Protein AF-A0A7V9K9X4-F1 (afdb_monomer_lite)

Secondary structure (DSSP, 8-state):
-HHHHHHHHHHHHHHHHHHHHHHHHHHHHHHHHHHHHHHHHTTSTT--TTHHHHHHHHHHHTTT-S-HHHHHHHHHHHHHHHHHHHHH-SSHHHHHHHHHHHHHHHHTHHHH-HHHHEETTTTEEPHHHH-

Foldseek 3Di:
DVVVVVVVVVVVVVVVVVCVVCVQLVVLLVQLVVLLVVLVCLVPPPPDPQLVVLLVLQCVVVVNPAHSNRSSNVSSVLSNVLSCCSNVVHPPVVSVVSVVVSVCSVCCCVVVPQCVQQHDPRRDGDPSVVD

Structure (mmCIF, N/CA/C/O backbone):
data_AF-A0A7V9K9X4-F1
#
_entry.id   AF-A0A7V9K9X4-F1
#
loop_
_atom_site.group_PDB
_atom_site.id
_atom_site.type_symbol
_atom_site.label_atom_id
_atom_site.label_alt_id
_atom_site.label_comp_id
_atom_site.label_asym_id
_atom_site.label_entity_id
_atom_site.label_seq_id
_atom_site.pdbx_PDB_ins_code
_atom_site.Cartn_x
_atom_site.Cartn_y
_atom_site.Cartn_z
_atom_site.occupancy
_atom_site.B_iso_or_equiv
_atom_site.auth_seq_id
_atom_site.auth_comp_id
_atom_site.auth_asym_id
_atom_site.auth_atom_id
_atom_site.pdbx_PDB_model_num
ATOM 1 N N . MET A 1 1 ? 2.529 -8.843 48.162 1.00 62.47 1 MET A N 1
ATOM 2 C CA . MET A 1 1 ? 2.570 -9.529 46.848 1.00 62.47 1 MET A CA 1
ATOM 3 C C . MET A 1 1 ? 1.181 -9.707 46.221 1.00 62.47 1 MET A C 1
ATOM 5 O O . MET A 1 1 ? 1.021 -9.260 45.098 1.00 62.47 1 MET A O 1
ATOM 9 N N . ARG A 1 2 ? 0.152 -10.233 46.917 1.00 68.75 2 ARG A N 1
ATOM 10 C CA . ARG A 1 2 ? -1.217 -10.424 46.359 1.00 68.75 2 ARG A CA 1
ATOM 11 C C . ARG A 1 2 ? -1.879 -9.172 45.751 1.00 68.75 2 ARG A C 1
ATOM 13 O O . ARG A 1 2 ? -2.377 -9.235 44.637 1.00 68.75 2 ARG A O 1
ATOM 20 N N . GLY A 1 3 ? -1.800 -8.016 46.415 1.00 76.38 3 GLY A N 1
ATOM 21 C CA . GLY A 1 3 ? -2.408 -6.777 45.898 1.00 76.38 3 GLY A CA 1
ATOM 22 C C . GLY A 1 3 ? -1.761 -6.209 44.625 1.00 76.38 3 GLY A C 1
ATOM 23 O O . GLY A 1 3 ? -2.357 -5.356 43.975 1.00 76.38 3 GLY A O 1
ATOM 24 N N . LEU A 1 4 ? -0.554 -6.661 44.261 1.00 78.75 4 LEU A N 1
ATOM 25 C CA . LEU A 1 4 ? 0.107 -6.264 43.013 1.00 78.75 4 LEU A CA 1
ATOM 26 C C . LEU A 1 4 ? -0.436 -7.084 41.831 1.00 78.75 4 LEU A C 1
ATOM 28 O O . LEU A 1 4 ? -0.726 -6.512 40.787 1.00 78.75 4 LEU A O 1
ATOM 32 N N . PHE A 1 5 ? -0.676 -8.383 42.046 1.00 82.12 5 PHE A N 1
ATOM 33 C CA . PHE A 1 5 ? -1.331 -9.270 41.079 1.00 82.12 5 PHE A CA 1
ATOM 34 C C . PHE A 1 5 ? -2.776 -8.841 40.792 1.00 82.12 5 PHE A C 1
ATOM 36 O O . PHE A 1 5 ? -3.136 -8.661 39.640 1.00 82.12 5 PHE A O 1
ATOM 43 N N . GLU A 1 6 ? -3.578 -8.525 41.813 1.00 82.56 6 GLU A N 1
ATOM 44 C CA . GLU A 1 6 ? -4.966 -8.071 41.596 1.00 82.56 6 GLU A CA 1
ATOM 45 C C . GLU A 1 6 ? -5.081 -6.721 40.867 1.00 82.56 6 GLU A C 1
ATOM 47 O O . GLU A 1 6 ? -6.104 -6.419 40.245 1.00 82.56 6 GLU A O 1
ATOM 52 N N . ARG A 1 7 ? -4.071 -5.853 41.006 1.00 79.81 7 ARG A N 1
ATOM 53 C CA . ARG A 1 7 ? -3.988 -4.601 40.241 1.00 79.81 7 ARG A CA 1
ATOM 54 C C . ARG A 1 7 ? -3.593 -4.885 38.797 1.00 79.81 7 ARG A C 1
ATOM 56 O O . ARG A 1 7 ? -4.176 -4.284 37.901 1.00 79.81 7 ARG A O 1
ATOM 63 N N . PHE A 1 8 ? -2.651 -5.802 38.588 1.00 88.50 8 PHE A N 1
ATOM 64 C CA . PHE A 1 8 ? -2.239 -6.248 37.263 1.00 88.50 8 PHE A CA 1
ATOM 65 C C . PHE A 1 8 ? -3.407 -6.884 36.498 1.00 88.50 8 PHE A C 1
ATOM 67 O O . PHE A 1 8 ? -3.722 -6.422 35.408 1.00 88.50 8 PHE A O 1
ATOM 74 N N . ASP A 1 9 ? -4.138 -7.819 37.107 1.00 88.38 9 ASP A N 1
ATOM 75 C CA . ASP A 1 9 ? -5.285 -8.493 36.479 1.00 88.38 9 ASP A CA 1
ATOM 76 C C . ASP A 1 9 ? -6.401 -7.511 36.092 1.00 88.38 9 ASP A C 1
ATOM 78 O O . ASP A 1 9 ? -7.033 -7.630 35.039 1.00 88.38 9 ASP A O 1
ATOM 82 N N . ARG A 1 10 ? -6.639 -6.488 36.925 1.00 86.44 10 ARG A N 1
ATOM 83 C CA . ARG A 1 10 ? -7.606 -5.422 36.619 1.00 86.44 10 ARG A CA 1
ATOM 84 C C . ARG A 1 10 ? -7.172 -4.564 35.436 1.00 86.44 10 ARG A C 1
ATOM 86 O O . ARG A 1 10 ? -8.018 -4.225 34.606 1.00 86.44 10 ARG A O 1
ATOM 93 N N . LEU A 1 11 ? -5.889 -4.211 35.365 1.00 90.00 11 LEU A N 1
ATOM 94 C CA . LEU A 1 11 ? -5.332 -3.460 34.241 1.00 90.00 11 LEU A CA 1
ATOM 95 C C . LEU A 1 11 ? -5.384 -4.284 32.956 1.00 90.00 11 LEU A C 1
ATOM 97 O O . LEU A 1 11 ? -5.855 -3.773 31.945 1.00 90.00 11 LEU A O 1
ATOM 101 N N . ASP A 1 12 ? -4.990 -5.554 33.014 1.00 92.88 12 ASP A N 1
ATOM 102 C CA . ASP A 1 12 ? -5.005 -6.464 31.871 1.00 92.88 12 ASP A CA 1
ATOM 103 C C . ASP A 1 12 ? -6.428 -6.665 31.328 1.00 92.88 12 ASP A C 1
ATOM 105 O O . ASP A 1 12 ? -6.700 -6.438 30.151 1.00 92.88 12 ASP A O 1
ATOM 109 N N . THR A 1 13 ? -7.397 -6.935 32.207 1.00 91.56 13 THR A N 1
ATOM 110 C CA . THR A 1 13 ? -8.810 -7.086 31.812 1.00 91.56 13 THR A CA 1
ATOM 111 C C . THR A 1 13 ? -9.397 -5.789 31.236 1.00 91.56 13 THR A C 1
ATOM 113 O O . THR A 1 13 ? -10.279 -5.820 30.370 1.00 91.56 13 THR A O 1
ATOM 116 N N . GLY A 1 14 ? -8.961 -4.630 31.738 1.00 92.25 14 GLY A N 1
ATOM 117 C CA . GLY A 1 14 ? -9.362 -3.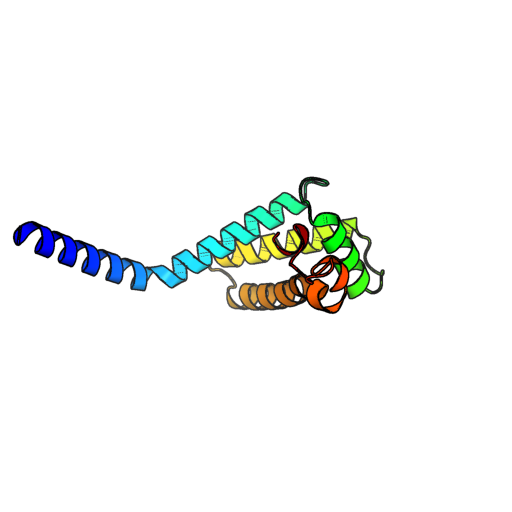323 31.216 1.00 92.25 14 GLY A CA 1
ATOM 118 C C . GLY A 1 14 ? -8.778 -3.056 29.830 1.00 92.25 14 GLY A C 1
ATOM 119 O O . GLY A 1 14 ? -9.512 -2.698 28.907 1.00 92.25 14 GLY A O 1
ATOM 120 N N . LEU A 1 15 ? -7.475 -3.292 29.675 1.00 92.50 15 LEU A N 1
ATOM 121 C CA . LEU A 1 15 ? -6.751 -3.118 28.422 1.00 92.50 15 LEU A CA 1
ATOM 122 C C . LEU A 1 15 ? -7.271 -4.070 27.346 1.00 92.50 15 LEU A C 1
ATOM 124 O O . LEU A 1 15 ? -7.541 -3.630 26.234 1.00 92.50 15 LEU A O 1
ATOM 128 N N . ASN A 1 16 ? -7.485 -5.341 27.681 1.00 93.94 16 ASN A N 1
ATOM 129 C CA . ASN A 1 16 ? -8.022 -6.336 26.760 1.00 93.94 16 ASN A CA 1
ATOM 130 C C . ASN A 1 16 ? -9.405 -5.917 26.237 1.00 93.94 16 ASN A C 1
ATOM 132 O O . ASN A 1 16 ? -9.631 -5.881 25.030 1.00 93.94 16 ASN A O 1
ATOM 136 N N . ARG A 1 17 ? -10.313 -5.472 27.118 1.00 93.44 17 ARG A N 1
ATOM 137 C CA . ARG A 1 17 ? -11.626 -4.955 26.690 1.00 93.44 17 ARG A CA 1
ATOM 138 C C . ARG A 1 17 ? -11.510 -3.755 25.752 1.00 93.44 17 ARG A C 1
ATOM 140 O O . ARG A 1 17 ? -12.234 -3.690 24.760 1.00 93.44 17 ARG A O 1
ATOM 147 N N . TRP A 1 18 ? -10.600 -2.826 26.040 1.00 95.31 18 TRP A N 1
ATOM 148 C CA . TRP A 1 18 ? -10.359 -1.676 25.171 1.00 95.31 18 TRP A CA 1
ATOM 149 C C . TRP A 1 18 ? -9.771 -2.089 23.816 1.00 95.31 18 TRP A C 1
ATOM 151 O O . TRP A 1 18 ? -10.231 -1.605 22.780 1.00 95.31 18 TRP A O 1
ATOM 161 N N . LEU A 1 19 ? -8.804 -3.009 23.810 1.00 93.75 19 LEU A N 1
ATOM 162 C CA . LEU A 1 19 ? -8.181 -3.532 22.597 1.00 93.75 19 LEU A CA 1
ATOM 163 C C . LEU A 1 19 ? -9.198 -4.266 21.733 1.00 93.75 19 LEU A C 1
ATOM 165 O O . LEU A 1 19 ? -9.285 -3.977 20.548 1.00 93.75 19 LEU A O 1
ATOM 169 N N . VAL A 1 20 ? -10.021 -5.146 22.300 1.00 93.44 20 VAL A N 1
ATOM 170 C CA . VAL A 1 20 ? -11.072 -5.843 21.546 1.00 93.44 20 VAL A CA 1
ATOM 171 C C . VAL A 1 20 ? -12.036 -4.838 20.915 1.00 93.44 20 VAL A C 1
ATOM 173 O O . VAL A 1 20 ? -12.309 -4.935 19.719 1.00 93.44 20 VAL A O 1
ATOM 176 N N . ALA A 1 21 ? -12.470 -3.823 21.670 1.00 94.00 21 ALA A N 1
ATOM 177 C CA . ALA A 1 21 ? -13.396 -2.806 21.176 1.00 94.00 21 ALA A CA 1
ATOM 178 C C . ALA A 1 21 ? -12.808 -1.914 20.063 1.00 94.00 21 ALA A C 1
ATOM 180 O O . ALA A 1 21 ? -13.548 -1.473 19.186 1.00 94.00 21 ALA A O 1
ATOM 181 N N . ASN A 1 22 ? -11.494 -1.650 20.076 1.00 96.25 22 ASN A N 1
ATOM 182 C CA . ASN A 1 22 ? -10.848 -0.703 19.155 1.00 96.25 22 ASN A CA 1
ATOM 183 C C . ASN A 1 22 ? -9.930 -1.358 18.109 1.00 96.25 22 ASN A C 1
ATOM 185 O O . ASN A 1 22 ? -9.481 -0.674 17.191 1.00 96.25 22 ASN A O 1
ATOM 189 N N . SER A 1 23 ? -9.664 -2.661 18.205 1.00 95.38 23 SER A N 1
ATOM 190 C CA . SER A 1 23 ? -8.700 -3.404 17.375 1.00 95.38 23 SER A CA 1
ATOM 191 C C . SER A 1 23 ? -8.921 -3.192 15.881 1.00 95.38 23 SER A C 1
ATOM 193 O O . SER A 1 23 ? -7.990 -2.843 15.162 1.00 95.38 23 SER A O 1
ATOM 195 N N . ILE A 1 24 ? -10.166 -3.326 15.422 1.00 95.00 24 ILE A N 1
ATOM 196 C CA . ILE A 1 24 ? -10.535 -3.154 14.013 1.00 95.00 24 ILE A CA 1
ATOM 197 C C . ILE A 1 24 ? -10.257 -1.719 13.552 1.00 95.00 24 ILE A C 1
ATOM 199 O O . ILE A 1 24 ? -9.713 -1.508 12.469 1.00 95.00 24 ILE A O 1
ATOM 203 N N . ALA A 1 25 ? -10.610 -0.719 14.365 1.00 95.44 25 ALA A N 1
ATOM 204 C CA . ALA A 1 25 ? -10.384 0.682 14.027 1.00 95.44 25 ALA A CA 1
ATOM 205 C C . ALA A 1 25 ? -8.888 1.021 13.996 1.00 95.44 25 ALA A C 1
ATOM 207 O O . ALA A 1 25 ? -8.436 1.661 13.048 1.00 95.44 25 ALA A O 1
ATOM 208 N N . LEU A 1 26 ? -8.123 0.550 14.983 1.00 96.12 26 LEU A N 1
ATOM 209 C CA . LEU A 1 26 ? -6.678 0.751 15.066 1.00 96.12 26 LEU A CA 1
ATOM 210 C C . LEU A 1 26 ? -5.951 0.079 13.904 1.00 96.12 26 LEU A C 1
ATOM 212 O O . LEU A 1 26 ? -5.132 0.725 13.259 1.00 96.12 26 LEU A O 1
ATOM 216 N N . LEU A 1 27 ? -6.281 -1.179 13.597 1.00 96.31 27 LEU A N 1
ATOM 217 C CA . LEU A 1 27 ? -5.670 -1.916 12.492 1.00 96.31 27 LEU A CA 1
ATOM 218 C C . LEU A 1 27 ? -5.971 -1.244 11.152 1.00 96.31 27 LEU A C 1
ATOM 220 O O . LEU A 1 27 ? -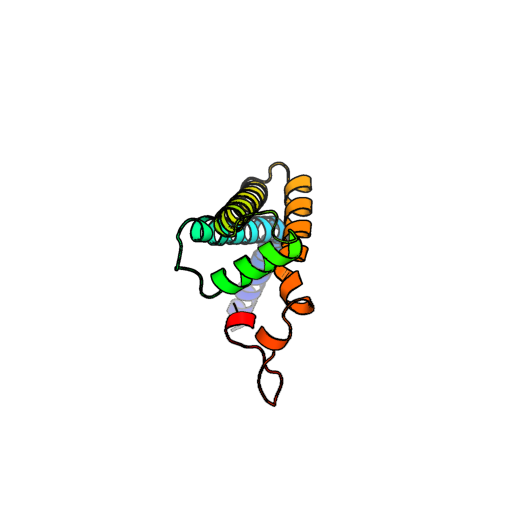5.072 -1.047 10.341 1.00 96.31 27 LEU A O 1
ATOM 224 N N . ARG A 1 28 ? -7.224 -0.828 10.943 1.00 97.31 28 ARG A N 1
ATOM 225 C CA . ARG A 1 28 ? -7.636 -0.095 9.745 1.00 97.31 28 ARG A CA 1
ATOM 226 C C . ARG A 1 28 ? -6.864 1.216 9.593 1.00 97.31 28 ARG A C 1
ATOM 228 O O . ARG A 1 28 ? -6.343 1.483 8.516 1.00 97.31 28 ARG A O 1
ATOM 235 N N . ILE A 1 29 ? -6.791 2.031 10.646 1.00 98.00 29 ILE A N 1
ATOM 236 C CA . ILE A 1 29 ? -6.081 3.317 10.602 1.00 98.00 29 ILE A CA 1
ATOM 237 C C . ILE A 1 29 ? -4.581 3.087 10.406 1.00 98.00 29 ILE A C 1
ATOM 239 O O . ILE A 1 29 ? -3.985 3.750 9.566 1.00 98.00 29 ILE A O 1
ATOM 243 N N . SER A 1 30 ? -3.983 2.130 11.119 1.00 97.81 30 SER A N 1
ATOM 244 C CA . SER A 1 30 ? -2.569 1.764 10.981 1.00 97.81 30 SER A CA 1
ATOM 245 C C . SER A 1 30 ? -2.240 1.361 9.545 1.00 97.81 30 SER A C 1
ATOM 247 O O . SER A 1 30 ? -1.337 1.938 8.944 1.00 97.81 30 SER A O 1
ATOM 249 N N . LEU A 1 31 ? -3.027 0.457 8.959 1.00 97.06 31 LEU A N 1
ATOM 250 C CA . LEU A 1 31 ? -2.858 0.042 7.572 1.00 97.06 31 LEU A CA 1
ATOM 251 C C . LEU A 1 31 ? -3.047 1.223 6.611 1.00 97.06 31 LEU A C 1
ATOM 253 O O . LEU A 1 31 ? -2.253 1.406 5.694 1.00 97.06 31 LEU A O 1
ATOM 257 N N . GLY A 1 32 ? -4.051 2.069 6.851 1.00 98.06 32 GLY A N 1
ATOM 258 C CA . GLY A 1 32 ? -4.269 3.275 6.060 1.00 98.06 32 GLY A CA 1
ATOM 259 C C . GLY A 1 32 ? -3.077 4.236 6.092 1.00 98.06 32 GLY A C 1
ATOM 260 O O . GLY A 1 32 ? -2.657 4.719 5.046 1.00 98.06 32 GLY A O 1
ATOM 261 N N . LEU A 1 33 ? -2.486 4.468 7.267 1.00 98.31 33 LEU A N 1
ATOM 262 C CA . LEU A 1 33 ? -1.289 5.299 7.425 1.00 98.31 33 LEU A CA 1
ATOM 263 C C . LEU A 1 33 ? -0.073 4.702 6.710 1.00 98.31 33 LEU A C 1
ATOM 265 O O . LEU A 1 33 ? 0.675 5.446 6.081 1.00 98.31 33 LEU A O 1
ATOM 269 N N . VAL A 1 34 ? 0.100 3.378 6.758 1.00 96.56 34 VAL A N 1
ATOM 270 C CA . VAL A 1 34 ? 1.153 2.668 6.013 1.00 96.56 34 VAL A CA 1
ATOM 271 C C . VAL A 1 34 ? 0.999 2.921 4.512 1.00 96.56 34 VAL A C 1
ATOM 273 O O . VAL A 1 34 ? 1.942 3.380 3.872 1.00 96.56 34 VAL A O 1
ATOM 276 N N . PHE A 1 35 ? -0.200 2.721 3.959 1.00 96.62 35 PHE A N 1
ATOM 277 C CA . PHE A 1 35 ? -0.484 3.013 2.550 1.00 96.62 35 PHE A CA 1
ATOM 278 C C . PHE A 1 35 ? -0.238 4.484 2.187 1.00 96.62 35 PHE A C 1
ATOM 280 O O . PHE A 1 35 ? 0.342 4.762 1.140 1.00 96.62 35 PHE A O 1
ATOM 287 N N . LEU A 1 36 ? -0.619 5.429 3.056 1.00 97.50 36 LEU A N 1
ATOM 288 C CA . LEU A 1 36 ? -0.355 6.851 2.825 1.00 97.50 36 LEU A CA 1
ATOM 289 C C . LEU A 1 36 ? 1.144 7.162 2.792 1.00 97.50 36 LEU A C 1
ATOM 291 O O . LEU A 1 36 ? 1.596 7.879 1.903 1.00 97.50 36 LEU A O 1
ATOM 295 N N . ALA A 1 37 ? 1.909 6.626 3.742 1.00 95.31 37 ALA A N 1
ATOM 296 C CA . ALA A 1 37 ? 3.344 6.859 3.828 1.00 95.31 37 ALA A CA 1
ATOM 297 C C . ALA A 1 37 ? 4.076 6.281 2.607 1.00 95.31 37 ALA A C 1
ATOM 299 O O . ALA A 1 37 ? 4.814 7.003 1.938 1.00 95.31 37 ALA A O 1
ATOM 300 N N . PHE A 1 38 ? 3.827 5.013 2.266 1.00 92.12 38 PHE A N 1
ATOM 301 C CA . PHE A 1 38 ? 4.460 4.373 1.109 1.00 92.12 38 PHE A CA 1
ATOM 302 C C . PHE A 1 38 ? 3.999 4.966 -0.227 1.00 92.12 38 PHE A C 1
ATOM 304 O O . PHE A 1 38 ? 4.824 5.118 -1.127 1.00 92.12 38 PHE A O 1
ATOM 311 N N . GLY A 1 39 ? 2.729 5.361 -0.340 1.00 93.31 39 GLY A N 1
ATOM 312 C CA . GLY A 1 39 ? 2.211 6.053 -1.519 1.00 93.31 39 GLY A CA 1
ATOM 313 C C . GLY A 1 39 ? 2.851 7.424 -1.702 1.00 93.31 39 GLY A C 1
ATOM 314 O O . GLY A 1 39 ? 3.290 7.761 -2.798 1.00 93.31 39 GLY A O 1
ATOM 315 N N . ALA A 1 40 ? 2.984 8.198 -0.620 1.00 93.50 40 ALA A N 1
ATOM 316 C CA . ALA A 1 40 ? 3.620 9.512 -0.661 1.00 93.50 40 ALA A CA 1
ATOM 317 C C . ALA A 1 40 ? 5.103 9.423 -1.053 1.00 93.50 40 ALA A C 1
ATOM 319 O O . ALA A 1 40 ? 5.578 10.234 -1.846 1.00 93.50 40 ALA A O 1
ATOM 320 N N . LEU A 1 41 ? 5.826 8.417 -0.547 1.00 90.69 41 LEU A N 1
ATOM 321 C CA . LEU A 1 41 ? 7.239 8.207 -0.870 1.00 90.69 41 LEU A CA 1
ATOM 322 C C . LEU A 1 41 ? 7.479 7.934 -2.361 1.00 90.69 41 LEU A C 1
ATOM 324 O O . LEU A 1 41 ? 8.510 8.341 -2.886 1.00 90.69 41 LEU A O 1
ATOM 328 N N . LYS A 1 42 ? 6.526 7.312 -3.066 1.00 88.75 42 LYS A N 1
ATOM 329 C CA . LYS A 1 42 ? 6.659 6.996 -4.499 1.00 88.75 42 LYS A CA 1
ATOM 330 C C . LYS A 1 42 ? 6.639 8.220 -5.422 1.00 88.75 42 LYS A C 1
ATOM 332 O O . LYS A 1 42 ? 7.015 8.095 -6.583 1.00 88.75 42 LYS A O 1
ATOM 337 N N . PHE A 1 43 ? 6.242 9.397 -4.934 1.00 87.31 43 PHE A N 1
ATOM 338 C CA . PHE A 1 43 ? 6.369 10.641 -5.705 1.00 87.31 43 PHE A CA 1
ATOM 339 C C . PHE A 1 43 ? 7.807 11.179 -5.748 1.00 87.31 43 PHE A C 1
ATOM 341 O O . PHE A 1 43 ? 8.095 12.074 -6.543 1.00 87.31 43 PHE A O 1
ATOM 348 N N . PHE A 1 44 ? 8.707 10.646 -4.918 1.00 88.06 44 PHE A N 1
ATOM 349 C CA . PHE A 1 44 ? 10.097 11.075 -4.827 1.00 88.06 44 PHE A CA 1
ATOM 350 C C . PHE A 1 44 ? 11.020 10.000 -5.430 1.00 88.06 44 PHE A C 1
ATOM 352 O O . PHE A 1 44 ? 11.242 8.962 -4.799 1.00 88.06 44 PHE A O 1
ATOM 359 N N . PRO A 1 45 ? 11.562 10.221 -6.641 1.00 80.50 45 PRO A N 1
ATOM 360 C CA . PRO A 1 45 ? 12.381 9.224 -7.326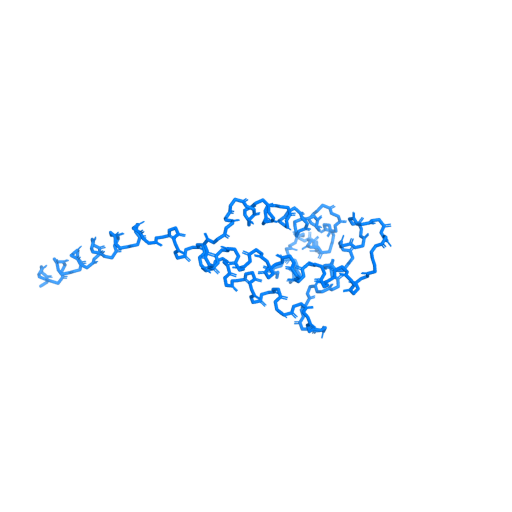 1.00 80.50 45 PRO A CA 1
ATOM 361 C C . PRO A 1 45 ? 13.691 8.953 -6.574 1.00 80.50 45 PRO A C 1
ATOM 363 O O . PRO A 1 45 ? 14.316 9.874 -6.045 1.00 80.50 45 PRO A O 1
ATOM 366 N N . GLY A 1 46 ? 14.125 7.692 -6.550 1.00 78.69 46 GLY A N 1
ATOM 367 C CA . GLY A 1 46 ? 15.404 7.269 -5.972 1.00 78.69 46 GLY A CA 1
ATOM 368 C C . GLY A 1 46 ? 15.405 7.045 -4.457 1.00 78.69 46 GLY A C 1
ATOM 369 O O . GLY A 1 46 ? 16.447 6.695 -3.906 1.00 78.69 46 GLY A O 1
ATOM 370 N N . LEU A 1 47 ? 14.268 7.213 -3.768 1.00 80.25 47 LEU A N 1
ATOM 371 C CA . LEU A 1 47 ? 14.166 6.943 -2.326 1.00 80.25 47 LEU A CA 1
ATOM 372 C C . LEU A 1 47 ? 13.888 5.473 -1.995 1.00 80.25 47 LEU A C 1
ATOM 374 O O . LEU A 1 47 ? 14.164 5.038 -0.878 1.00 80.25 47 LEU A O 1
ATOM 378 N N . SER A 1 48 ? 13.316 4.709 -2.929 1.00 77.38 48 SER A N 1
ATOM 379 C CA . SER A 1 48 ? 12.898 3.333 -2.669 1.00 77.38 48 SER A CA 1
ATOM 380 C C . SER A 1 48 ? 13.894 2.324 -3.250 1.00 77.38 48 SER A C 1
ATOM 382 O O . SER A 1 48 ? 14.068 2.282 -4.469 1.00 77.38 48 SER A O 1
ATOM 384 N N . PRO A 1 49 ? 14.487 1.436 -2.425 1.00 79.75 49 PRO A N 1
ATOM 385 C CA . PRO A 1 49 ? 15.369 0.370 -2.909 1.00 79.75 49 PRO A CA 1
ATOM 386 C C . PRO A 1 49 ? 14.704 -0.561 -3.933 1.00 79.75 49 PRO A C 1
ATOM 388 O O . PRO A 1 49 ? 15.390 -1.179 -4.745 1.00 79.75 49 PRO A O 1
ATOM 391 N N . ILE A 1 50 ? 13.369 -0.657 -3.903 1.00 83.38 50 ILE A N 1
ATOM 392 C CA . ILE A 1 50 ? 12.591 -1.580 -4.733 1.00 83.38 50 ILE A CA 1
ATOM 393 C C . ILE A 1 50 ? 11.960 -0.928 -5.968 1.00 83.38 50 ILE A C 1
ATOM 395 O O . ILE A 1 50 ? 11.289 -1.603 -6.749 1.00 83.38 50 ILE A O 1
ATOM 399 N N . GLU A 1 51 ? 12.205 0.366 -6.195 1.00 86.38 51 GLU A N 1
ATOM 400 C CA . GLU A 1 51 ? 11.638 1.129 -7.316 1.00 86.38 51 GLU A CA 1
ATOM 401 C C . GLU A 1 51 ? 11.906 0.462 -8.674 1.00 86.38 51 GLU A C 1
ATOM 403 O O . GLU A 1 51 ? 11.012 0.369 -9.521 1.00 86.38 51 GLU A O 1
ATOM 408 N N . GLY A 1 52 ? 13.116 -0.076 -8.862 1.00 87.56 52 GLY A N 1
ATOM 409 C CA . GLY A 1 52 ? 13.492 -0.796 -10.079 1.00 87.56 52 GLY A CA 1
ATOM 410 C C . GLY A 1 52 ? 12.654 -2.057 -10.310 1.00 87.56 52 GLY A C 1
ATOM 411 O O . GLY A 1 52 ? 12.170 -2.282 -11.421 1.00 87.56 52 GLY A O 1
ATOM 412 N N . LEU A 1 53 ? 12.422 -2.856 -9.262 1.00 88.81 53 LEU A N 1
ATOM 413 C CA . LEU A 1 53 ? 11.591 -4.058 -9.357 1.00 88.81 53 LEU A CA 1
ATOM 414 C C . LEU A 1 53 ? 10.120 -3.693 -9.589 1.00 88.81 53 LEU A C 1
ATOM 416 O O . LEU A 1 53 ? 9.478 -4.274 -10.465 1.00 88.81 53 LEU A O 1
ATOM 420 N N . ALA A 1 54 ? 9.598 -2.700 -8.863 1.00 87.94 54 ALA A N 1
ATOM 421 C CA . ALA A 1 54 ? 8.226 -2.217 -9.021 1.00 87.94 54 ALA A CA 1
ATOM 422 C C . ALA A 1 54 ? 7.964 -1.712 -10.448 1.00 87.94 54 ALA A C 1
ATOM 424 O O . ALA A 1 54 ? 6.940 -2.032 -11.057 1.00 87.94 54 ALA A O 1
ATOM 425 N N . THR A 1 55 ? 8.929 -0.992 -11.018 1.00 89.94 55 THR A N 1
ATOM 426 C CA . THR A 1 55 ? 8.881 -0.514 -12.400 1.00 89.94 55 THR A CA 1
ATOM 427 C C . THR A 1 55 ? 8.799 -1.671 -13.391 1.00 89.94 55 THR A C 1
ATOM 429 O O . THR A 1 55 ? 7.868 -1.723 -14.192 1.00 89.94 55 THR A O 1
ATOM 432 N N . ARG A 1 56 ? 9.730 -2.635 -13.329 1.00 90.44 56 ARG A N 1
ATOM 433 C CA . ARG A 1 56 ? 9.734 -3.788 -14.251 1.00 90.44 56 ARG A CA 1
ATOM 434 C C . ARG A 1 56 ? 8.469 -4.628 -14.131 1.00 90.44 56 ARG A C 1
ATOM 436 O O . ARG A 1 56 ? 7.942 -5.085 -15.140 1.00 90.44 56 ARG A O 1
ATOM 443 N N . THR A 1 57 ? 7.961 -4.779 -12.915 1.00 90.50 57 THR A N 1
ATOM 444 C CA . THR A 1 57 ? 6.704 -5.478 -12.634 1.00 90.50 57 THR A CA 1
ATOM 445 C C . THR A 1 57 ? 5.523 -4.774 -13.278 1.00 90.50 57 THR A C 1
ATOM 447 O O . THR A 1 57 ? 4.737 -5.406 -13.978 1.00 90.50 57 THR A O 1
ATOM 450 N N . THR A 1 58 ? 5.433 -3.456 -13.120 1.00 90.38 58 THR A N 1
ATOM 451 C CA . THR A 1 58 ? 4.364 -2.661 -13.733 1.00 90.38 58 THR A CA 1
ATOM 452 C C . THR A 1 58 ? 4.431 -2.734 -15.254 1.00 90.38 58 THR A C 1
ATOM 454 O O . THR A 1 58 ? 3.415 -2.966 -15.906 1.00 90.38 58 THR A O 1
ATOM 457 N N . THR A 1 59 ? 5.626 -2.621 -15.835 1.00 91.25 59 THR A N 1
ATOM 458 C CA . THR A 1 59 ? 5.840 -2.794 -17.277 1.00 91.25 59 THR A CA 1
ATOM 459 C C . THR A 1 59 ? 5.412 -4.187 -17.741 1.00 91.25 59 THR A C 1
ATOM 461 O O . THR A 1 59 ? 4.705 -4.299 -18.737 1.00 91.25 59 THR A O 1
ATOM 464 N N . ALA A 1 60 ? 5.776 -5.248 -17.016 1.00 90.19 60 ALA A N 1
ATOM 465 C CA . ALA A 1 60 ? 5.402 -6.618 -17.364 1.00 90.19 60 ALA A CA 1
ATOM 466 C C . ALA A 1 60 ? 3.880 -6.835 -17.310 1.00 90.19 60 ALA A C 1
ATOM 468 O O . ALA A 1 60 ? 3.300 -7.350 -18.262 1.00 90.19 60 ALA A O 1
ATOM 469 N N . LEU A 1 61 ? 3.221 -6.381 -16.238 1.00 90.31 61 LEU A N 1
ATOM 470 C CA . LEU A 1 61 ? 1.768 -6.501 -16.067 1.00 90.31 61 LEU A CA 1
ATOM 471 C C . LEU A 1 61 ? 0.970 -5.675 -17.082 1.00 90.31 61 LEU A C 1
ATOM 473 O O . LEU A 1 61 ? -0.152 -6.035 -17.429 1.00 90.31 61 LEU A O 1
ATOM 477 N N . THR A 1 62 ? 1.536 -4.565 -17.553 1.00 89.31 62 THR A N 1
ATOM 478 C CA . THR A 1 62 ? 0.903 -3.677 -18.540 1.00 89.31 62 THR A CA 1
ATOM 479 C C . THR A 1 62 ? 1.329 -3.989 -19.973 1.00 89.31 62 THR A C 1
ATOM 481 O O . THR A 1 62 ? 0.983 -3.237 -20.881 1.00 89.31 62 THR A O 1
ATOM 484 N N . PHE A 1 63 ? 2.086 -5.071 -20.192 1.00 88.69 63 PHE A N 1
ATOM 485 C CA . PHE A 1 63 ? 2.663 -5.439 -21.491 1.00 88.69 63 PHE A CA 1
ATOM 486 C C . PHE A 1 63 ? 3.459 -4.299 -22.155 1.00 88.69 63 PHE A C 1
ATOM 488 O O . PHE A 1 63 ? 3.497 -4.174 -23.376 1.00 88.69 63 PHE A O 1
ATOM 495 N N . GLY A 1 64 ? 4.079 -3.439 -21.344 1.00 87.88 64 GLY A N 1
ATOM 496 C CA . GLY A 1 64 ? 4.854 -2.284 -21.796 1.00 87.88 64 GLY A CA 1
ATOM 497 C C . GLY A 1 64 ? 4.028 -1.102 -22.307 1.00 87.88 64 GLY A C 1
ATOM 498 O O . GLY A 1 64 ? 4.609 -0.151 -22.822 1.00 87.88 64 GLY A O 1
ATOM 499 N N . LEU A 1 65 ? 2.699 -1.127 -22.164 1.00 89.69 65 LEU A N 1
ATOM 500 C CA . LEU A 1 65 ? 1.824 -0.044 -22.629 1.00 89.69 65 LEU A CA 1
ATOM 501 C C . LEU A 1 65 ? 1.940 1.222 -21.774 1.00 89.69 65 LEU A C 1
ATOM 503 O O . LEU A 1 65 ? 1.721 2.325 -22.272 1.00 89.69 65 LEU A O 1
ATOM 507 N N . ILE A 1 66 ? 2.258 1.070 -20.486 1.00 90.06 66 ILE A N 1
ATOM 508 C CA . ILE A 1 66 ? 2.369 2.189 -19.550 1.00 90.06 66 ILE A CA 1
ATOM 509 C C . ILE A 1 66 ? 3.850 2.521 -19.329 1.00 90.06 66 ILE A C 1
ATOM 511 O O . ILE A 1 66 ? 4.615 1.640 -18.929 1.00 90.06 66 ILE A O 1
ATOM 515 N N . PRO A 1 67 ? 4.269 3.786 -19.530 1.00 89.94 67 PRO A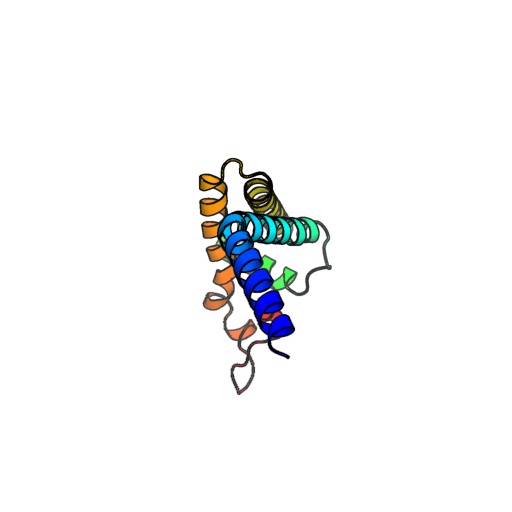 N 1
ATOM 516 C CA . PRO A 1 67 ? 5.624 4.212 -19.208 1.00 89.94 67 PRO A CA 1
ATOM 517 C C . PRO A 1 67 ? 5.957 3.996 -17.720 1.00 89.94 67 PRO A C 1
ATOM 519 O O . PRO A 1 67 ? 5.117 4.293 -16.868 1.00 89.94 67 PRO A O 1
ATOM 522 N N . PRO A 1 68 ? 7.192 3.583 -17.383 1.00 85.50 68 PRO A N 1
ATOM 523 C CA . PRO A 1 68 ? 7.681 3.412 -16.013 1.00 85.50 68 PRO A CA 1
ATOM 524 C C . PRO A 1 68 ? 7.262 4.490 -15.006 1.00 85.50 68 PRO A C 1
ATOM 526 O O . PRO A 1 68 ? 6.678 4.191 -13.966 1.00 85.50 68 PRO A O 1
ATOM 529 N N . SER A 1 69 ? 7.513 5.757 -15.340 1.00 86.12 69 SER A N 1
ATOM 530 C CA . SER A 1 69 ? 7.218 6.902 -14.476 1.00 86.12 69 SER A CA 1
ATOM 531 C C . SER A 1 69 ? 5.719 7.080 -14.243 1.00 86.12 69 SER A C 1
ATOM 533 O O . SER A 1 69 ? 5.294 7.341 -13.120 1.00 86.12 69 SER A O 1
ATOM 535 N N . ALA A 1 70 ? 4.904 6.882 -15.281 1.00 89.25 70 ALA A N 1
ATOM 536 C CA . ALA A 1 70 ? 3.452 6.916 -15.162 1.00 89.25 70 ALA A CA 1
ATOM 537 C C . ALA A 1 70 ? 2.940 5.750 -14.304 1.00 89.25 70 ALA A C 1
ATOM 539 O O . ALA A 1 70 ? 2.068 5.951 -13.464 1.00 89.25 70 ALA A O 1
ATOM 540 N N . GLY A 1 71 ? 3.517 4.554 -14.456 1.00 89.75 71 GLY A N 1
ATOM 541 C CA . GLY A 1 71 ? 3.192 3.382 -13.643 1.00 89.75 71 GLY A CA 1
ATOM 542 C C . GLY A 1 71 ? 3.417 3.618 -12.148 1.00 89.75 71 GLY A C 1
ATOM 543 O O . GLY A 1 71 ? 2.524 3.358 -11.342 1.00 89.75 71 GLY A O 1
ATOM 544 N N . LEU A 1 72 ? 4.566 4.191 -11.779 1.00 90.06 72 LEU A N 1
ATOM 545 C CA . LEU A 1 72 ? 4.869 4.540 -10.388 1.00 90.06 72 LEU A CA 1
ATOM 546 C C . LEU A 1 72 ? 3.892 5.577 -9.822 1.00 90.06 72 LEU A C 1
ATOM 548 O O . LEU A 1 72 ? 3.410 5.409 -8.704 1.00 90.06 72 LEU A O 1
ATOM 552 N N . VAL A 1 73 ? 3.544 6.606 -10.601 1.00 92.25 73 VAL A N 1
ATOM 553 C CA . VAL A 1 73 ? 2.562 7.627 -10.195 1.00 92.25 73 VAL A CA 1
ATOM 554 C C . VAL A 1 73 ? 1.164 7.027 -10.018 1.00 92.25 73 VAL A C 1
ATOM 556 O O . VAL A 1 73 ? 0.467 7.373 -9.066 1.00 92.25 73 VAL A O 1
ATOM 559 N N . LEU A 1 74 ? 0.751 6.106 -10.892 1.00 92.50 74 LEU A N 1
ATOM 560 C CA . LEU A 1 74 ? -0.531 5.407 -10.767 1.00 92.50 74 LEU A CA 1
ATOM 561 C C . LEU A 1 74 ? -0.581 4.553 -9.498 1.00 92.50 74 LEU A C 1
ATOM 563 O O . LEU A 1 74 ? -1.577 4.594 -8.775 1.00 92.50 74 LEU A O 1
ATOM 567 N N . ILE A 1 75 ? 0.500 3.830 -9.196 1.00 93.75 75 ILE A N 1
ATOM 568 C CA . ILE A 1 75 ? 0.617 3.058 -7.956 1.00 93.75 75 ILE A CA 1
ATOM 569 C C . ILE A 1 75 ? 0.573 3.989 -6.740 1.00 93.75 75 ILE A C 1
ATOM 571 O O . ILE A 1 75 ? -0.177 3.728 -5.802 1.00 93.75 75 ILE A O 1
ATOM 575 N N . ALA A 1 76 ? 1.321 5.094 -6.765 1.00 94.44 76 ALA A N 1
ATOM 576 C CA . ALA A 1 76 ? 1.319 6.084 -5.693 1.00 94.44 76 ALA A CA 1
ATOM 577 C C . ALA A 1 76 ? -0.095 6.632 -5.435 1.00 94.44 76 ALA A C 1
ATOM 579 O O . ALA A 1 76 ? -0.569 6.648 -4.300 1.00 94.44 76 ALA A O 1
ATOM 580 N N . ALA A 1 77 ? -0.810 7.022 -6.494 1.00 95.88 77 ALA A N 1
ATOM 581 C CA . ALA A 1 77 ? -2.178 7.524 -6.400 1.00 95.88 77 ALA A CA 1
ATOM 582 C C . ALA A 1 77 ? -3.155 6.467 -5.854 1.00 95.88 77 ALA A C 1
ATOM 584 O O . ALA A 1 77 ? -4.022 6.783 -5.031 1.00 95.88 77 ALA A O 1
ATOM 585 N N . LEU A 1 78 ? -3.006 5.209 -6.280 1.00 96.69 78 LEU A N 1
ATOM 586 C CA . LEU A 1 78 ? -3.799 4.081 -5.793 1.00 96.69 78 LEU A CA 1
ATOM 587 C C . LEU A 1 78 ? -3.583 3.852 -4.292 1.00 96.69 78 LEU A C 1
ATOM 589 O O . LEU A 1 78 ? -4.553 3.751 -3.541 1.00 96.69 78 LEU A O 1
ATOM 593 N N . GLU A 1 79 ? -2.331 3.833 -3.838 1.00 97.12 79 GLU A N 1
ATOM 594 C CA . GLU A 1 79 ? -1.984 3.655 -2.427 1.00 97.12 79 GLU A CA 1
ATOM 595 C C . GLU A 1 79 ? -2.491 4.806 -1.558 1.00 97.12 79 GLU A C 1
ATOM 597 O O . GLU A 1 79 ? -3.098 4.560 -0.515 1.00 97.12 79 GLU A O 1
ATOM 602 N N . ILE A 1 80 ? -2.347 6.053 -2.015 1.00 97.88 80 ILE A N 1
ATOM 603 C CA . ILE A 1 80 ? -2.914 7.213 -1.319 1.00 97.88 80 ILE A CA 1
ATOM 604 C C . ILE A 1 80 ? -4.437 7.082 -1.199 1.00 97.88 80 ILE A C 1
ATOM 606 O O . ILE A 1 80 ? -4.996 7.309 -0.127 1.00 97.88 80 ILE A O 1
ATOM 610 N N . THR A 1 81 ? -5.117 6.668 -2.270 1.00 98.06 81 THR A N 1
ATOM 611 C CA . THR A 1 81 ? -6.577 6.490 -2.278 1.00 98.06 81 THR A CA 1
ATOM 612 C C . THR A 1 81 ? -7.017 5.422 -1.274 1.00 98.06 81 THR A C 1
ATOM 614 O O . THR A 1 81 ? -7.922 5.667 -0.474 1.00 98.06 81 THR A O 1
ATOM 617 N N . ILE A 1 82 ? -6.351 4.261 -1.260 1.00 98.12 82 ILE A N 1
ATOM 618 C CA . ILE A 1 82 ? -6.598 3.187 -0.283 1.00 98.12 82 ILE A CA 1
ATOM 619 C C . ILE A 1 82 ? -6.374 3.711 1.141 1.00 98.12 82 ILE A C 1
ATOM 621 O O . ILE A 1 82 ? -7.236 3.547 2.011 1.00 98.12 82 ILE A O 1
ATOM 625 N N . GLY A 1 83 ? -5.249 4.393 1.359 1.00 98.06 83 GLY A N 1
ATOM 626 C CA . GLY A 1 83 ? -4.880 4.980 2.638 1.00 98.06 83 GLY A CA 1
ATOM 627 C C . GLY A 1 83 ? -5.927 5.963 3.161 1.00 98.06 83 GLY A C 1
ATOM 628 O O . GLY A 1 83 ? -6.366 5.851 4.306 1.00 98.06 83 GLY A O 1
ATOM 629 N N . LEU A 1 84 ? -6.419 6.864 2.306 1.00 98.25 84 LEU A N 1
ATOM 630 C CA . LEU A 1 84 ? -7.482 7.810 2.650 1.00 98.25 84 LEU A CA 1
ATOM 631 C C . LEU A 1 84 ? -8.797 7.102 2.985 1.00 98.25 84 LEU A C 1
ATOM 633 O O . LEU A 1 84 ? -9.423 7.447 3.990 1.00 98.25 84 LEU A O 1
ATOM 637 N N . CYS A 1 85 ? -9.217 6.097 2.208 1.00 98.00 85 CYS A N 1
ATOM 638 C CA . CYS A 1 85 ? -10.408 5.302 2.528 1.00 98.00 85 CYS A CA 1
ATOM 639 C C . CYS A 1 85 ? -10.299 4.663 3.918 1.00 98.00 85 CYS A C 1
ATOM 641 O O . CYS A 1 85 ? -11.244 4.709 4.711 1.00 98.00 85 CYS A O 1
ATOM 643 N N . PHE A 1 86 ? -9.137 4.091 4.238 1.00 98.00 86 PHE A N 1
ATOM 644 C CA . PHE A 1 86 ? -8.917 3.393 5.500 1.00 98.00 86 PHE A CA 1
ATOM 645 C C . PHE A 1 86 ? -8.776 4.342 6.683 1.00 98.00 86 PHE A C 1
ATOM 647 O O . PHE A 1 86 ? -9.411 4.091 7.700 1.00 98.00 86 PHE A O 1
ATOM 654 N N . VAL A 1 87 ? -8.056 5.457 6.568 1.00 98.06 87 VAL A N 1
ATOM 655 C CA . VAL A 1 87 ? -7.948 6.436 7.663 1.00 98.06 87 VAL A CA 1
ATOM 656 C C . VAL A 1 87 ? -9.297 7.110 7.925 1.00 98.06 87 VAL A C 1
ATOM 658 O O . VAL A 1 87 ? -9.762 7.143 9.063 1.00 98.06 87 VAL A O 1
ATOM 661 N N . THR A 1 88 ? -9.985 7.579 6.880 1.00 97.50 88 THR A N 1
ATOM 662 C CA . THR A 1 88 ? -11.259 8.309 7.035 1.00 97.50 88 THR A CA 1
ATOM 663 C C . THR A 1 88 ? -12.445 7.406 7.370 1.00 97.50 88 THR A C 1
ATOM 665 O O . THR A 1 88 ? -13.424 7.864 7.951 1.00 97.50 88 THR A O 1
ATOM 668 N N . GLY A 1 89 ? -12.393 6.120 7.013 1.00 96.06 89 GLY A N 1
ATOM 669 C CA . GLY A 1 89 ? -13.536 5.208 7.162 1.00 96.06 89 GLY A CA 1
ATOM 670 C C . GLY A 1 89 ? -14.602 5.371 6.094 1.00 96.06 89 GLY A C 1
ATOM 671 O O . GLY A 1 89 ? -15.675 4.780 6.204 1.00 96.06 89 GLY A O 1
ATOM 672 N N . ARG A 1 90 ? -14.319 6.154 5.052 1.00 96.88 90 ARG A N 1
ATOM 673 C CA . ARG A 1 90 ? -15.242 6.399 3.952 1.00 96.88 90 ARG A CA 1
ATOM 674 C C . ARG A 1 90 ? -14.933 5.472 2.781 1.00 96.88 90 ARG A C 1
ATOM 676 O O . ARG A 1 90 ? -13.777 5.208 2.469 1.00 96.88 90 ARG A O 1
ATOM 683 N N . TYR A 1 91 ? -15.983 4.983 2.121 1.00 96.94 91 TYR A N 1
ATOM 684 C CA . TYR A 1 91 ? -15.878 4.084 0.963 1.00 96.94 91 TYR A CA 1
ATOM 685 C C . TYR A 1 91 ? -15.061 2.807 1.233 1.00 96.94 91 TYR A C 1
ATOM 687 O O . TYR A 1 91 ? -14.409 2.288 0.332 1.00 96.94 91 TYR A O 1
ATOM 695 N N . LEU A 1 92 ? -15.125 2.257 2.454 1.00 96.19 92 LEU A N 1
ATOM 696 C CA . LEU A 1 92 ? -14.310 1.099 2.854 1.00 96.19 92 LEU A CA 1
ATOM 697 C C . LEU A 1 92 ? -14.456 -0.106 1.930 1.00 96.19 92 LEU A C 1
ATOM 699 O O . LEU A 1 92 ? -13.463 -0.759 1.637 1.00 96.19 92 LEU A O 1
ATOM 703 N N . ARG A 1 93 ? -15.659 -0.373 1.410 1.00 97.00 93 ARG A N 1
ATOM 704 C CA . ARG A 1 93 ? -15.861 -1.460 0.444 1.00 97.00 93 ARG A CA 1
ATOM 705 C C . ARG A 1 93 ? -14.996 -1.271 -0.805 1.00 97.00 93 ARG A C 1
ATOM 707 O O . ARG A 1 93 ? -14.381 -2.227 -1.255 1.00 97.00 93 ARG A O 1
ATOM 714 N N . VAL A 1 94 ? -14.921 -0.047 -1.328 1.00 97.38 94 VAL A N 1
ATOM 715 C CA . VAL A 1 94 ? -14.057 0.290 -2.470 1.00 97.38 94 VAL A CA 1
ATOM 716 C C . VAL A 1 94 ? -12.590 0.193 -2.062 1.00 97.38 94 VAL A C 1
ATOM 718 O O . VAL A 1 94 ? -11.826 -0.471 -2.750 1.00 97.38 94 VAL A O 1
ATOM 721 N N . GLY A 1 95 ? -12.210 0.767 -0.916 1.00 97.19 95 GLY A N 1
ATOM 722 C CA . GLY A 1 95 ? -10.837 0.699 -0.405 1.00 97.19 95 GLY A CA 1
ATOM 723 C C . GLY A 1 95 ? -10.321 -0.735 -0.250 1.00 97.19 95 GLY A C 1
ATOM 724 O O . GLY A 1 95 ? -9.196 -1.020 -0.64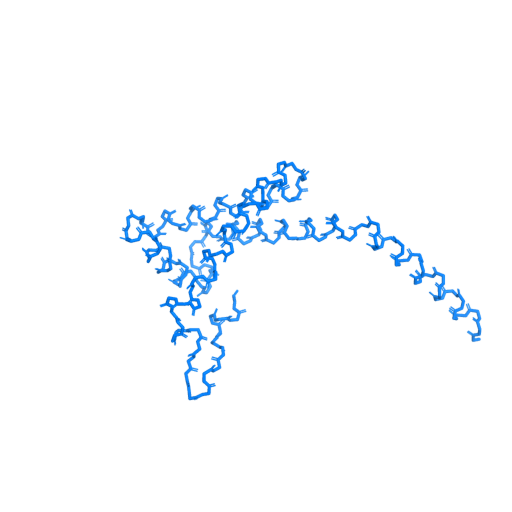1 1.00 97.19 95 GLY A O 1
ATOM 725 N N . VAL A 1 96 ? -11.155 -1.660 0.239 1.00 97.38 96 VAL A N 1
ATOM 726 C CA . VAL A 1 96 ? -10.808 -3.087 0.368 1.00 97.38 96 VAL A CA 1
ATOM 727 C C . VAL A 1 96 ? -10.636 -3.753 -0.998 1.00 97.38 96 VAL A C 1
ATOM 729 O O . VAL A 1 96 ? -9.673 -4.491 -1.186 1.00 97.38 96 VAL A O 1
ATOM 732 N N . TRP A 1 97 ? -11.519 -3.482 -1.965 1.00 98.19 97 TRP A N 1
ATOM 733 C CA . TRP A 1 97 ? -11.361 -4.006 -3.328 1.00 98.19 97 TRP A CA 1
ATOM 734 C C . TRP A 1 97 ? -10.087 -3.489 -4.000 1.00 98.19 97 TRP A C 1
ATOM 736 O O . TRP A 1 97 ? -9.343 -4.276 -4.583 1.00 98.19 97 TRP A O 1
ATOM 746 N N . LEU A 1 98 ? -9.809 -2.189 -3.875 1.00 97.69 98 LEU A N 1
ATOM 747 C CA . LEU A 1 98 ? -8.587 -1.572 -4.390 1.00 97.69 98 LEU A CA 1
ATOM 748 C C . LEU A 1 98 ? -7.341 -2.159 -3.724 1.00 97.69 98 LEU A C 1
ATOM 750 O O . LEU A 1 98 ? -6.387 -2.497 -4.417 1.00 97.69 98 LEU A O 1
ATOM 754 N N . MET A 1 99 ? -7.366 -2.340 -2.402 1.00 96.94 99 MET A N 1
ATOM 755 C CA . MET A 1 99 ? -6.288 -2.995 -1.662 1.00 96.94 99 MET A CA 1
ATOM 756 C C . MET A 1 99 ? -6.060 -4.419 -2.171 1.00 96.94 99 MET A C 1
ATOM 758 O O . MET A 1 99 ? -4.923 -4.786 -2.439 1.00 96.94 99 MET A O 1
ATOM 762 N N . GLY A 1 100 ? -7.121 -5.208 -2.358 1.00 97.25 100 GLY A N 1
ATOM 763 C CA . GLY A 1 100 ? -7.015 -6.563 -2.899 1.00 97.25 100 GLY A CA 1
ATOM 764 C C . GLY A 1 100 ? -6.358 -6.593 -4.281 1.00 97.25 100 GLY A C 1
ATOM 765 O O . GLY A 1 100 ? -5.423 -7.360 -4.499 1.00 97.25 100 GLY A O 1
ATOM 766 N N . ALA A 1 101 ? -6.784 -5.712 -5.189 1.00 95.88 101 ALA A N 1
ATOM 767 C CA . ALA A 1 101 ? -6.171 -5.581 -6.511 1.00 95.88 101 ALA A CA 1
ATOM 768 C C . ALA A 1 101 ? -4.693 -5.155 -6.428 1.00 95.88 101 ALA A C 1
ATOM 770 O O . ALA A 1 101 ? -3.838 -5.749 -7.085 1.00 95.88 101 ALA A O 1
ATOM 771 N N . GLN A 1 102 ? -4.378 -4.181 -5.571 1.00 95.56 102 GLN A N 1
ATOM 772 C CA . GLN A 1 102 ? -3.010 -3.720 -5.335 1.00 95.56 102 GLN A CA 1
ATOM 773 C C . GLN A 1 102 ? -2.117 -4.835 -4.777 1.00 95.56 102 GLN A C 1
ATOM 775 O O . GLN A 1 102 ? -0.966 -4.949 -5.185 1.00 95.56 102 GLN A O 1
ATOM 780 N N . MET A 1 103 ? -2.632 -5.693 -3.890 1.00 95.38 103 MET A N 1
ATOM 781 C CA . MET A 1 103 ? -1.876 -6.834 -3.361 1.00 95.38 103 MET A CA 1
ATOM 782 C C . MET A 1 103 ? -1.542 -7.861 -4.441 1.00 95.38 103 MET A C 1
ATOM 784 O O . MET A 1 103 ? -0.441 -8.400 -4.429 1.00 95.38 103 MET A O 1
ATOM 788 N N . ILE A 1 104 ? -2.425 -8.090 -5.418 1.00 95.00 104 ILE A N 1
ATOM 789 C CA . ILE A 1 104 ? -2.101 -8.949 -6.569 1.00 95.00 104 ILE A CA 1
ATOM 790 C C . ILE A 1 104 ? -0.930 -8.349 -7.359 1.00 95.00 104 ILE A C 1
ATOM 792 O O . ILE A 1 104 ? 0.025 -9.057 -7.674 1.00 95.00 104 ILE A O 1
ATOM 796 N N . GLY A 1 105 ? -0.971 -7.040 -7.629 1.00 92.62 105 GLY A N 1
ATOM 797 C CA . GLY A 1 105 ? 0.124 -6.331 -8.294 1.00 92.62 105 GLY A CA 1
ATOM 798 C C . GLY A 1 105 ? 1.437 -6.421 -7.513 1.00 92.62 105 GLY A C 1
ATOM 799 O O . GLY A 1 105 ? 2.455 -6.828 -8.069 1.00 92.62 105 GLY A O 1
ATOM 800 N N . ALA A 1 106 ? 1.403 -6.124 -6.213 1.00 91.25 106 ALA A N 1
ATOM 801 C CA . ALA A 1 106 ? 2.570 -6.149 -5.333 1.00 91.25 106 ALA A CA 1
ATOM 802 C C . ALA A 1 106 ? 3.176 -7.552 -5.158 1.00 91.25 106 ALA A C 1
ATOM 804 O O . ALA A 1 106 ? 4.387 -7.673 -5.012 1.00 91.25 106 ALA A O 1
ATOM 805 N N . MET A 1 107 ? 2.358 -8.611 -5.198 1.00 93.06 107 MET A N 1
ATOM 806 C CA . MET A 1 107 ? 2.806 -10.005 -5.067 1.00 93.06 107 MET A CA 1
ATOM 807 C C . MET A 1 107 ? 3.202 -10.650 -6.399 1.00 93.06 107 MET A C 1
ATOM 809 O O . MET A 1 107 ? 3.882 -11.675 -6.405 1.00 93.06 107 MET A O 1
ATOM 813 N N . SER A 1 108 ? 2.834 -10.059 -7.538 1.00 94.00 108 SER A N 1
ATOM 814 C CA . SER A 1 108 ? 3.192 -10.583 -8.862 1.00 94.00 108 SER A CA 1
ATOM 815 C C . SER A 1 108 ? 4.699 -10.815 -9.106 1.00 94.00 108 SER A C 1
ATOM 817 O O . SER A 1 108 ? 5.012 -11.787 -9.801 1.00 94.00 108 SER A O 1
ATOM 819 N N . PRO A 1 109 ? 5.656 -10.060 -8.512 1.00 92.38 109 PRO A N 1
ATOM 820 C CA . PRO A 1 109 ? 7.084 -10.351 -8.650 1.00 92.38 109 PRO A CA 1
ATOM 821 C C . PRO A 1 109 ? 7.482 -11.745 -8.158 1.00 92.38 109 PRO A C 1
ATOM 823 O O . PRO A 1 109 ? 8.440 -12.307 -8.679 1.00 92.38 109 PRO A O 1
ATOM 826 N N . LEU A 1 110 ? 6.739 -12.336 -7.212 1.00 91.25 110 LEU A N 1
ATOM 827 C CA . LEU A 1 110 ? 6.990 -13.701 -6.728 1.00 91.25 110 LEU A CA 1
ATOM 828 C C . LEU A 1 110 ? 6.896 -14.739 -7.849 1.00 91.25 110 LEU A C 1
ATOM 830 O O . LEU A 1 110 ? 7.586 -15.753 -7.812 1.00 91.25 110 LEU A O 1
ATOM 834 N N . VAL A 1 111 ? 6.046 -14.477 -8.842 1.00 92.62 111 VAL A N 1
ATOM 835 C CA . VAL A 1 111 ? 5.834 -15.358 -9.993 1.00 92.62 111 VAL A CA 1
ATOM 836 C C . VAL A 1 111 ? 6.636 -14.882 -11.203 1.00 92.62 111 VAL A C 1
ATOM 838 O O . VAL A 1 111 ? 7.177 -15.703 -11.938 1.00 92.62 111 VAL A O 1
ATOM 841 N N . LEU A 1 112 ? 6.731 -13.565 -11.410 1.00 91.50 112 LEU A N 1
ATOM 842 C CA . LEU A 1 112 ? 7.381 -12.975 -12.584 1.00 91.50 112 LEU A CA 1
ATOM 843 C C . LEU A 1 112 ? 8.911 -12.939 -12.479 1.00 91.50 112 LEU A C 1
ATOM 845 O O . LEU A 1 112 ? 9.596 -13.139 -13.479 1.00 91.50 112 LEU A O 1
ATOM 849 N N . PHE A 1 113 ? 9.448 -12.694 -11.282 1.00 92.19 113 PHE A N 1
ATOM 850 C CA . PHE A 1 113 ? 10.882 -12.507 -11.038 1.00 92.19 113 PHE A CA 1
ATOM 851 C C . PHE A 1 113 ? 11.392 -13.322 -9.830 1.00 92.19 113 PHE A C 1
ATOM 853 O O . PHE A 1 113 ? 12.117 -12.782 -8.989 1.00 92.19 113 PHE A O 1
ATOM 860 N N . PRO A 1 114 ? 11.077 -14.631 -9.721 1.00 90.69 114 PRO A N 1
ATOM 861 C CA . PRO A 1 114 ? 11.473 -15.434 -8.563 1.00 90.69 114 PRO A CA 1
ATOM 862 C C . PRO A 1 114 ? 12.994 -15.479 -8.371 1.00 90.69 114 PRO A C 1
ATOM 864 O O . PRO A 1 114 ? 13.463 -15.452 -7.239 1.00 90.69 114 PRO A O 1
ATOM 867 N N . GLY A 1 115 ? 13.771 -15.469 -9.461 1.00 87.62 115 GLY A N 1
ATOM 868 C CA . GLY A 1 115 ? 15.237 -15.489 -9.403 1.00 87.62 115 GLY A CA 1
ATOM 869 C C . GLY A 1 115 ? 15.876 -14.211 -8.845 1.00 87.62 115 GLY A C 1
ATOM 870 O O . GLY A 1 115 ? 17.015 -14.252 -8.389 1.00 87.62 115 GLY A O 1
ATOM 871 N N . GLU A 1 116 ? 15.159 -13.084 -8.847 1.00 86.25 116 GLU A N 1
ATOM 872 C CA . GLU A 1 116 ? 15.630 -11.836 -8.227 1.00 86.25 116 GLU A CA 1
ATOM 873 C C . GLU A 1 116 ? 15.301 -11.777 -6.727 1.00 86.25 116 GLU A C 1
ATOM 875 O O . GLU A 1 116 ? 16.013 -11.145 -5.942 1.00 86.25 116 GLU A O 1
ATOM 880 N N . LEU A 1 117 ? 14.227 -12.456 -6.321 1.00 89.12 117 LEU A N 1
ATOM 881 C CA . LEU A 1 117 ? 13.746 -12.477 -4.941 1.00 89.12 117 LEU A CA 1
ATOM 882 C C . LEU A 1 117 ? 14.398 -13.584 -4.114 1.00 89.12 117 LEU A C 1
ATOM 884 O O . LEU A 1 117 ? 14.705 -13.378 -2.943 1.00 89.12 117 LEU A O 1
ATOM 888 N N . PHE A 1 118 ? 14.647 -14.737 -4.730 1.00 91.12 118 PHE A N 1
ATOM 889 C CA . PHE A 1 118 ? 15.245 -15.909 -4.104 1.00 91.12 118 PHE A CA 1
ATOM 890 C C . PHE A 1 118 ? 16.487 -16.301 -4.894 1.00 91.12 118 PHE A C 1
ATOM 892 O O . PHE A 1 118 ? 16.414 -17.047 -5.870 1.00 91.12 118 PHE A O 1
ATOM 899 N N . SER A 1 119 ? 17.634 -15.759 -4.493 1.00 85.25 119 SER A N 1
ATOM 900 C CA . SER A 1 119 ? 18.897 -15.960 -5.205 1.00 85.25 119 SER A CA 1
ATOM 901 C C . SER A 1 119 ? 19.939 -16.682 -4.347 1.00 85.25 119 SER A C 1
ATOM 903 O O . SER A 1 119 ? 19.780 -16.879 -3.138 1.00 85.25 119 SER A O 1
ATOM 905 N N . GLY A 1 120 ? 21.018 -17.122 -4.999 1.00 84.50 120 GLY A N 1
ATOM 906 C CA . GLY A 1 120 ? 22.111 -17.860 -4.369 1.00 84.50 120 GLY A CA 1
ATOM 907 C C . GLY A 1 120 ? 21.835 -19.356 -4.185 1.00 84.50 120 GLY A C 1
ATOM 908 O O . GLY A 1 120 ? 20.758 -19.865 -4.476 1.00 84.50 120 GLY A O 1
ATOM 909 N N . ILE A 1 121 ? 22.844 -20.070 -3.682 1.00 81.19 121 ILE A N 1
ATOM 910 C CA . ILE A 1 121 ? 22.846 -21.542 -3.557 1.00 81.19 121 ILE A CA 1
ATOM 911 C C . ILE A 1 121 ? 21.709 -22.048 -2.653 1.00 81.19 121 ILE A C 1
ATOM 913 O O . ILE A 1 121 ? 21.128 -23.101 -2.904 1.00 81.19 121 ILE A O 1
ATOM 917 N N . LEU A 1 122 ? 21.375 -21.284 -1.611 1.00 87.38 122 LEU A N 1
ATOM 918 C CA . LEU A 1 122 ? 20.352 -21.632 -0.621 1.00 87.38 122 LEU A CA 1
ATOM 919 C C . LEU A 1 122 ? 18.942 -21.144 -0.994 1.00 87.38 122 LEU A C 1
ATOM 921 O O . LEU A 1 122 ? 18.013 -21.430 -0.248 1.00 87.38 122 LEU A O 1
ATOM 925 N N . HIS A 1 123 ? 18.772 -20.416 -2.108 1.00 86.69 123 HIS A N 1
ATOM 926 C CA . HIS A 1 123 ? 17.504 -19.769 -2.489 1.00 86.69 123 HIS A CA 1
ATOM 927 C C . HIS A 1 123 ? 16.907 -18.903 -1.361 1.00 86.69 123 HIS A C 1
ATOM 929 O O . HIS A 1 123 ? 15.700 -18.902 -1.116 1.00 86.69 123 HIS A O 1
ATOM 935 N N . ALA A 1 124 ? 17.766 -18.179 -0.639 1.00 88.75 124 ALA A N 1
ATOM 936 C CA . ALA A 1 124 ? 17.344 -17.332 0.471 1.00 88.75 124 ALA A CA 1
ATOM 937 C C . ALA A 1 124 ? 16.726 -16.009 -0.038 1.00 88.75 124 ALA A C 1
ATOM 939 O O . ALA A 1 124 ? 17.119 -15.536 -1.110 1.00 88.75 124 ALA A O 1
ATOM 940 N N . PRO A 1 125 ? 15.803 -15.381 0.723 1.00 89.81 125 PRO A N 1
ATOM 941 C CA . PRO A 1 125 ? 15.239 -14.082 0.364 1.00 89.81 125 PRO A CA 1
ATOM 942 C C . PRO A 1 125 ? 16.324 -13.005 0.268 1.00 89.81 125 PRO A C 1
ATOM 944 O O . PRO A 1 125 ? 17.063 -12.763 1.229 1.00 89.81 125 PRO A O 1
ATOM 947 N N . THR A 1 126 ? 16.401 -12.330 -0.877 1.00 90.69 126 THR A N 1
ATOM 948 C CA . THR A 1 126 ? 17.292 -11.179 -1.071 1.00 90.69 126 THR A CA 1
ATOM 949 C C . THR A 1 126 ? 16.836 -9.983 -0.233 1.00 90.69 126 THR A C 1
ATOM 951 O O . THR A 1 126 ? 15.704 -9.947 0.245 1.00 90.69 126 THR A O 1
ATOM 954 N N . LEU A 1 127 ? 17.688 -8.962 -0.068 1.00 86.81 127 LEU A N 1
ATOM 955 C CA . LEU A 1 127 ? 17.270 -7.712 0.586 1.00 86.81 127 LEU A CA 1
ATOM 956 C C . LEU A 1 127 ? 16.069 -7.078 -0.123 1.00 86.81 127 LEU A C 1
ATOM 958 O O . LEU A 1 127 ? 15.185 -6.555 0.537 1.00 86.81 127 LEU A O 1
ATOM 962 N N . VAL A 1 128 ? 16.005 -7.181 -1.451 1.00 86.31 128 VAL A N 1
ATOM 963 C CA . VAL A 1 128 ? 14.852 -6.721 -2.234 1.00 86.31 128 VAL A CA 1
ATOM 964 C C . VAL A 1 128 ? 13.591 -7.497 -1.850 1.00 86.31 128 VAL A C 1
ATOM 966 O O . VAL A 1 128 ? 12.544 -6.896 -1.704 1.00 86.31 128 VAL A O 1
ATOM 969 N N . ALA A 1 129 ? 13.676 -8.808 -1.619 1.00 86.50 129 ALA A N 1
ATOM 970 C CA . ALA A 1 129 ? 12.521 -9.603 -1.197 1.00 86.50 129 ALA A CA 1
ATOM 971 C C . ALA A 1 129 ? 12.054 -9.330 0.246 1.00 86.50 129 ALA A C 1
ATOM 973 O O . ALA A 1 129 ? 10.953 -9.733 0.614 1.00 86.50 129 ALA A O 1
ATOM 974 N N . GLN A 1 130 ? 12.897 -8.706 1.074 1.00 85.06 130 GLN A N 1
ATOM 975 C CA . GLN A 1 130 ? 12.583 -8.362 2.466 1.00 85.06 130 GLN A CA 1
ATOM 976 C C . GLN A 1 130 ? 11.916 -6.987 2.614 1.00 85.06 130 GLN A C 1
ATOM 978 O O . GLN A 1 130 ? 11.328 -6.722 3.664 1.00 85.06 130 GLN A O 1
ATOM 983 N N . TYR A 1 131 ? 12.053 -6.125 1.605 1.00 74.62 131 TYR A N 1
ATOM 984 C CA . TYR A 1 131 ? 11.455 -4.789 1.541 1.00 74.62 131 TYR A CA 1
ATOM 985 C C . TYR A 1 131 ? 10.075 -4.832 0.884 1.00 74.62 131 TYR A C 1
ATOM 987 O O . TYR A 1 131 ? 9.195 -4.083 1.365 1.00 74.62 131 TYR A O 1
#

pLDDT: mean 90.98, std 6.31, range [62.47, 98.31]

Sequence (131 aa):
MRGLFERFDRLDTGLNRWLVANSIALLRISLGLVFLAFGALKFFPGLSPIEGLATRTTTALTFGLIPPSAGLVLIAALEITIGLCFVTGRYLRVGVWLMGAQMIGAMSPLVLFPGELFSGILHAP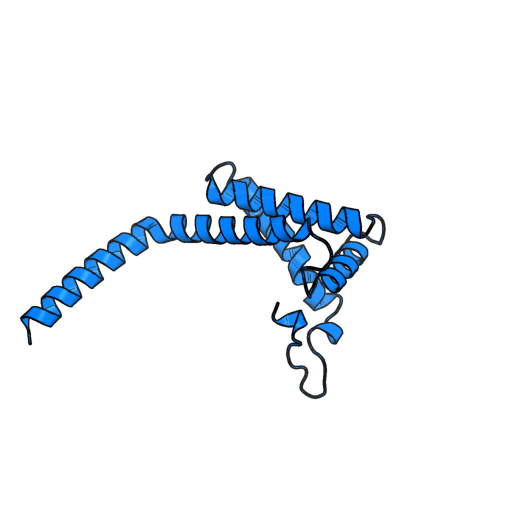TLVAQY

Radius of gyration: 20.21 Å; chains: 1; bounding box: 39×33×70 Å